Protein AF-A0A853DDS5-F1 (afdb_monomer)

Secondary structure (DSSP, 8-state):
---------------------------PPPP---HHHHHHHHHHHHHHHHHHHHHHHHH-S-HHHHHHHHHHHHHHHHHHHHHHHHHHS-------HHHHHHHH-GGGHHHHHHHHHHHHHHHHHHTTSS---HHHHHHHHHHHHHHHHHHHHHHTPPP--PPPS--------

Foldseek 3Di:
DDDDDDDDDDDDDDDDDDDDDDDDDDDDPDDDPPVLVVLVVLLVVLLVQLVVLLVVLVVDPDLLSSLVSLLSSLLSLLVSLLSNVCSVDPDDDDDDSLVSSCVPDVVCVVVSVVSVVSVVQSVCVVVVNDDGDNVNSVVSSVSSLVSSQVSCVVVVHDDDDPPPPPPPPPPDD

pLDDT: mean 75.67, std 20.29, range [37.69, 97.25]

Solvent-accessible surface area (backbone atoms only — not comparable to full-atom values): 10541 Å² total; per-residue (Å²): 138,89,86,81,87,83,86,84,89,90,88,86,84,90,87,84,90,78,89,83,90,78,90,82,77,84,81,75,76,86,81,72,89,62,66,54,59,60,35,51,54,53,26,51,54,26,43,51,54,14,52,52,27,40,55,48,20,75,69,46,90,45,39,65,57,17,36,52,26,14,52,50,13,37,52,29,31,54,44,20,56,51,43,49,47,49,57,77,38,86,82,74,78,97,62,58,64,56,65,49,44,33,79,74,40,64,87,47,34,65,56,44,53,50,52,53,56,50,50,57,51,51,59,31,31,79,71,70,75,41,88,68,50,62,65,60,22,52,51,45,39,52,52,28,51,55,50,41,47,56,46,30,57,74,69,72,42,80,64,88,67,79,73,73,86,78,77,69,79,81,79,73,135

Nearest PDB structures (foldseek):
  8hcr-assembly1_S  TM=4.058E-01  e=8.150E-01  Mycobacterium tuberculosis variant bovis BCG
  8i7r-assembly1_B4  TM=1.893E-01  e=7.435E+00  Mus musculus
  8iyj-assembly1_B1  TM=1.904E-01  e=7.063E+00  Mus musculus

Radius of gyration: 31.15 Å; Cα contacts (8 Å, |Δi|>4): 133; chains: 1; bounding box: 104×52×50 Å

Organism: NCBI:txid1874116

Mean predicted aligned error: 14.88 Å

InterPro domains:
  IPR040891 SAV_6107-like HEPN [PF18726] (57-151)

Structure (mmCIF, N/CA/C/O backbone):
data_AF-A0A853DDS5-F1
#
_entry.id   AF-A0A853DDS5-F1
#
loop_
_atom_site.group_PDB
_atom_site.id
_atom_site.type_symbol
_atom_site.label_atom_id
_atom_site.label_alt_id
_atom_site.label_comp_id
_atom_site.label_asym_id
_atom_site.label_entity_id
_atom_site.label_seq_id
_atom_site.pdbx_PDB_ins_code
_atom_site.Cartn_x
_atom_site.Cartn_y
_atom_site.Cartn_z
_atom_site.occupancy
_atom_site.B_iso_or_equiv
_atom_site.auth_seq_id
_atom_site.auth_comp_id
_atom_site.auth_asym_id
_atom_site.auth_atom_id
_atom_site.pdbx_PDB_model_num
ATOM 1 N N . MET A 1 1 ? 83.371 -7.809 18.971 1.00 46.94 1 MET A N 1
ATOM 2 C CA . MET A 1 1 ? 83.901 -8.934 18.175 1.00 46.94 1 MET A CA 1
ATOM 3 C C . MET A 1 1 ? 83.525 -8.712 16.716 1.00 46.94 1 MET A C 1
ATOM 5 O O . MET A 1 1 ? 82.334 -8.681 16.439 1.00 46.94 1 MET A O 1
ATOM 9 N N . PRO A 1 2 ? 84.489 -8.482 15.810 1.00 54.56 2 PRO A N 1
ATOM 10 C CA . PRO A 1 2 ? 84.281 -8.562 14.369 1.00 54.56 2 PRO A CA 1
ATOM 11 C C . PRO A 1 2 ? 84.597 -9.983 13.879 1.00 54.56 2 PRO A C 1
ATOM 13 O O . PRO A 1 2 ? 85.528 -10.615 14.374 1.00 54.56 2 PRO A O 1
ATOM 16 N N . SER A 1 3 ? 83.864 -10.489 12.892 1.00 55.66 3 SER A N 1
ATOM 17 C CA . SER A 1 3 ? 84.376 -11.533 11.997 1.00 55.66 3 SER A CA 1
ATOM 18 C C . SER A 1 3 ? 83.711 -11.395 10.640 1.00 55.66 3 SER A C 1
ATOM 20 O O . SER A 1 3 ? 82.521 -11.636 10.456 1.00 55.66 3 SER A O 1
ATOM 22 N N . THR A 1 4 ? 84.532 -10.912 9.722 1.00 50.56 4 THR A N 1
ATOM 23 C CA . THR A 1 4 ? 84.302 -10.791 8.294 1.00 50.56 4 THR A CA 1
ATOM 24 C C . THR A 1 4 ? 84.533 -12.146 7.628 1.00 50.56 4 THR A C 1
ATOM 26 O O . THR A 1 4 ? 85.409 -12.900 8.041 1.00 50.56 4 THR A O 1
ATOM 29 N N . SER A 1 5 ? 83.866 -12.321 6.487 1.00 44.94 5 SER A N 1
ATOM 30 C CA . SER A 1 5 ? 84.381 -13.013 5.301 1.00 44.94 5 SER A CA 1
ATOM 31 C C . SER A 1 5 ? 84.175 -14.527 5.215 1.00 44.94 5 SER A C 1
ATOM 33 O O . SER A 1 5 ? 84.806 -15.302 5.925 1.00 44.94 5 SER A O 1
ATOM 35 N N . THR A 1 6 ? 83.448 -14.962 4.182 1.00 49.41 6 THR A N 1
ATOM 36 C CA . THR A 1 6 ? 84.070 -15.449 2.929 1.00 49.41 6 THR A CA 1
ATOM 37 C C . THR A 1 6 ? 83.038 -16.217 2.098 1.00 49.41 6 THR A C 1
ATOM 39 O O . THR A 1 6 ? 82.489 -17.222 2.538 1.00 49.41 6 THR A O 1
ATOM 42 N N . MET A 1 7 ? 82.790 -15.738 0.878 1.00 44.59 7 MET A N 1
ATOM 43 C CA . MET A 1 7 ? 82.164 -16.501 -0.208 1.00 44.59 7 MET A CA 1
ATOM 44 C C . MET A 1 7 ? 83.228 -17.394 -0.869 1.00 44.59 7 MET A C 1
ATOM 46 O O . MET A 1 7 ? 84.393 -16.992 -0.921 1.00 44.59 7 MET A O 1
ATOM 50 N N . PRO A 1 8 ? 82.836 -18.515 -1.495 1.00 57.03 8 PRO A N 1
ATOM 51 C CA . PRO A 1 8 ? 83.186 -18.616 -2.907 1.00 57.03 8 PRO A CA 1
ATOM 52 C C . PRO A 1 8 ? 82.065 -19.148 -3.811 1.00 57.03 8 PRO A C 1
ATOM 54 O O . PRO A 1 8 ? 81.174 -19.899 -3.429 1.00 57.03 8 PRO A O 1
ATOM 57 N N . ILE A 1 9 ? 82.184 -18.680 -5.046 1.00 45.31 9 ILE A N 1
ATOM 58 C CA . ILE A 1 9 ? 81.477 -18.983 -6.291 1.00 45.31 9 ILE A CA 1
ATOM 59 C C . ILE A 1 9 ? 81.827 -20.405 -6.769 1.00 45.31 9 ILE A C 1
ATOM 61 O O . ILE A 1 9 ? 82.961 -20.814 -6.541 1.00 45.31 9 ILE A O 1
ATOM 65 N N . THR A 1 10 ? 80.922 -21.114 -7.469 1.00 48.22 10 THR A N 1
ATOM 66 C CA . THR A 1 10 ? 81.141 -21.815 -8.773 1.00 48.22 10 THR A CA 1
ATOM 67 C C . THR A 1 10 ? 79.799 -22.388 -9.314 1.00 48.22 10 THR A C 1
ATOM 69 O O . THR A 1 10 ? 79.004 -22.870 -8.506 1.00 48.22 10 THR A O 1
ATOM 72 N N . PRO A 1 11 ? 79.513 -22.313 -10.637 1.00 55.12 11 PRO A N 1
ATOM 73 C CA . PRO A 1 11 ? 78.254 -22.725 -11.282 1.00 55.12 11 PRO A CA 1
ATOM 74 C C . PRO A 1 11 ? 78.333 -24.113 -11.958 1.00 55.12 11 PRO A C 1
ATOM 76 O O . PRO A 1 11 ? 79.431 -24.555 -12.277 1.00 55.12 11 PRO A O 1
ATOM 79 N N . ASP A 1 12 ? 77.189 -24.747 -12.269 1.00 37.69 12 ASP A N 1
ATOM 80 C CA . ASP A 1 12 ? 77.083 -25.704 -13.390 1.00 37.69 12 ASP A CA 1
ATOM 81 C C . ASP A 1 12 ? 75.634 -25.883 -13.914 1.00 37.69 12 ASP A C 1
ATOM 83 O O . ASP A 1 12 ? 74.660 -25.477 -13.281 1.00 37.69 12 ASP A O 1
ATOM 87 N N . ALA A 1 13 ? 75.555 -26.436 -15.122 1.00 44.97 13 ALA A N 1
ATOM 88 C CA . ALA A 1 13 ? 74.686 -26.163 -16.259 1.00 44.97 13 ALA A CA 1
ATOM 89 C C . ALA A 1 13 ? 73.216 -26.669 -16.259 1.00 44.97 13 ALA A C 1
ATOM 91 O O . ALA A 1 13 ? 72.825 -27.555 -15.499 1.00 44.97 13 ALA A O 1
ATOM 92 N N . PRO A 1 14 ? 72.394 -26.148 -17.202 1.00 45.78 14 PRO A N 1
ATOM 93 C CA . PRO A 1 14 ? 71.060 -26.649 -17.531 1.00 45.78 14 PRO A CA 1
ATOM 94 C C . PRO A 1 14 ? 71.125 -27.753 -18.601 1.00 45.78 14 PRO A C 1
ATOM 96 O O . PRO A 1 14 ? 72.014 -27.723 -19.445 1.00 45.78 14 PRO A O 1
ATOM 99 N N . THR A 1 15 ? 70.148 -28.672 -18.626 1.00 38.97 15 THR A N 1
ATOM 100 C CA . THR A 1 15 ? 69.456 -29.188 -19.837 1.00 38.97 15 THR A CA 1
ATOM 101 C C . THR A 1 15 ? 68.530 -30.345 -19.456 1.00 38.97 15 THR A C 1
ATOM 103 O O . THR A 1 15 ? 68.983 -31.451 -19.184 1.00 38.97 15 THR A O 1
ATOM 106 N N . LEU A 1 16 ? 67.218 -30.125 -19.552 1.00 40.28 16 LEU A N 1
ATOM 107 C CA . LEU A 1 16 ? 66.271 -31.184 -19.900 1.00 40.28 16 LEU A CA 1
ATOM 108 C C . LEU A 1 16 ? 65.306 -30.636 -20.951 1.00 40.28 16 LEU A C 1
ATOM 110 O O . LEU A 1 16 ? 64.345 -29.931 -20.653 1.00 40.28 16 LEU A O 1
ATOM 114 N N . SER A 1 17 ? 65.593 -30.973 -22.205 1.00 39.84 17 SER A N 1
ATOM 115 C CA . SER A 1 17 ? 64.638 -30.905 -23.304 1.00 39.84 17 SER A CA 1
ATOM 116 C C . SER A 1 17 ? 63.542 -31.950 -23.107 1.00 39.84 17 SER A C 1
ATOM 118 O O . SER A 1 17 ? 63.846 -33.134 -22.962 1.00 39.84 17 SER A O 1
ATOM 120 N N . ARG A 1 18 ? 62.271 -31.556 -23.250 1.00 38.72 18 ARG A N 1
ATOM 121 C CA . ARG A 1 18 ? 61.279 -32.423 -23.905 1.00 38.72 18 ARG A CA 1
ATOM 122 C C . ARG A 1 18 ? 60.173 -31.608 -24.597 1.00 38.72 18 ARG A C 1
ATOM 124 O O . ARG A 1 18 ? 59.588 -30.738 -23.954 1.00 38.72 18 ARG A O 1
ATOM 131 N N . PRO A 1 19 ? 59.877 -31.874 -25.883 1.00 47.50 19 PRO A N 1
ATOM 132 C CA . PRO A 1 19 ? 58.868 -31.158 -26.658 1.00 47.50 19 PRO A CA 1
ATOM 133 C C . PRO A 1 19 ? 57.488 -31.849 -26.620 1.00 47.50 19 PRO A C 1
ATOM 135 O O . PRO A 1 19 ? 57.324 -32.906 -26.015 1.00 47.50 19 PRO A O 1
ATOM 138 N N . ALA A 1 20 ? 56.551 -31.246 -27.368 1.00 39.94 20 ALA A N 1
ATOM 139 C CA . ALA A 1 20 ? 55.214 -31.702 -27.780 1.00 39.94 20 ALA A CA 1
ATOM 140 C C . ALA A 1 20 ? 54.020 -31.195 -26.945 1.00 39.94 20 ALA A C 1
ATOM 142 O O . ALA A 1 20 ? 53.412 -31.906 -26.147 1.00 39.94 20 ALA A O 1
ATOM 143 N N . ARG A 1 21 ? 53.612 -29.952 -27.233 1.00 38.09 21 ARG A N 1
ATOM 144 C CA . ARG A 1 21 ? 52.256 -29.454 -26.971 1.00 38.09 21 ARG A CA 1
ATOM 145 C C . ARG A 1 21 ? 51.325 -30.013 -28.056 1.00 38.09 21 ARG A C 1
ATOM 147 O O . ARG A 1 21 ? 51.331 -29.516 -29.176 1.00 38.09 21 ARG A O 1
ATOM 154 N N . SER A 1 22 ? 50.547 -31.042 -27.723 1.00 44.34 22 SER A N 1
ATOM 155 C CA . SER A 1 22 ? 49.354 -31.416 -28.497 1.00 44.34 22 SER A CA 1
ATOM 156 C C . SER A 1 22 ? 48.163 -30.518 -28.117 1.00 44.34 22 SER A C 1
ATOM 158 O O . SER A 1 22 ? 48.093 -30.068 -26.970 1.00 44.34 22 SER A O 1
ATOM 160 N N . PRO A 1 23 ? 47.244 -30.226 -29.056 1.00 51.47 23 PRO A N 1
ATOM 161 C CA . PRO A 1 23 ? 46.159 -29.267 -28.872 1.00 51.47 23 PRO A CA 1
ATOM 162 C C . PRO A 1 23 ? 44.900 -29.926 -28.288 1.00 51.47 23 PRO A C 1
ATOM 164 O O . PRO A 1 23 ? 44.469 -30.980 -28.746 1.00 51.47 23 PRO A O 1
ATOM 167 N N . ALA A 1 24 ? 44.266 -29.270 -27.318 1.00 47.84 24 ALA A N 1
ATOM 168 C CA . ALA A 1 24 ? 42.912 -29.577 -26.855 1.00 47.84 24 ALA A CA 1
ATOM 169 C C . ALA A 1 24 ? 42.291 -28.318 -26.220 1.00 47.84 24 ALA A C 1
ATOM 171 O O . ALA A 1 24 ? 43.028 -27.434 -25.782 1.00 47.84 24 ALA A O 1
ATOM 172 N N . PRO A 1 25 ? 40.967 -28.270 -26.040 1.00 44.38 25 PRO A N 1
ATOM 173 C CA . PRO A 1 25 ? 39.919 -28.357 -27.050 1.00 44.38 25 PRO A CA 1
ATOM 174 C C . PRO A 1 25 ? 39.154 -27.020 -27.151 1.00 44.38 25 PRO A C 1
ATOM 176 O O . PRO A 1 25 ? 39.311 -26.125 -26.326 1.00 44.38 25 PRO A O 1
ATOM 179 N N . ARG A 1 26 ? 38.326 -26.888 -28.195 1.00 47.66 26 ARG A N 1
ATOM 180 C CA . ARG A 1 26 ? 37.461 -25.728 -28.476 1.00 47.66 26 ARG A CA 1
ATOM 181 C C . ARG A 1 26 ? 36.781 -25.202 -27.209 1.00 47.66 26 ARG A C 1
ATOM 183 O O . ARG A 1 26 ? 36.008 -25.925 -26.584 1.00 47.66 26 ARG A O 1
ATOM 190 N N . SER A 1 27 ? 37.014 -23.928 -26.901 1.00 48.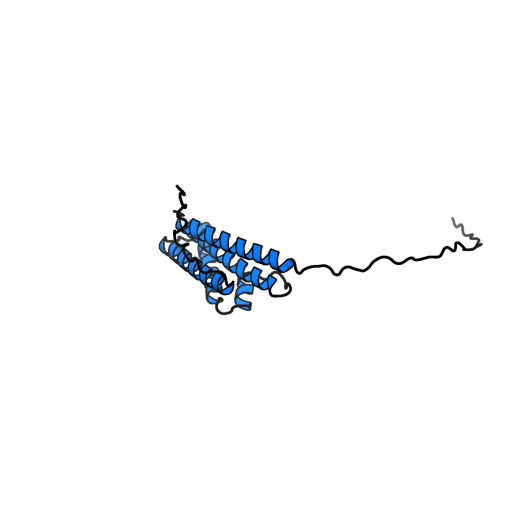03 27 SER A N 1
ATOM 191 C CA . SER A 1 27 ? 36.193 -23.162 -25.968 1.00 48.03 27 SER A CA 1
ATOM 192 C C . SER A 1 27 ? 34.755 -23.160 -26.477 1.00 48.03 27 SER A C 1
ATOM 194 O O . SER A 1 27 ? 34.435 -22.506 -27.469 1.00 48.03 27 SER A O 1
ATOM 196 N N . VAL A 1 28 ? 33.897 -23.934 -25.822 1.00 60.22 28 VAL A N 1
ATOM 197 C CA . VAL A 1 28 ? 32.447 -23.818 -25.967 1.00 60.22 28 VAL A CA 1
ATOM 198 C C . VAL A 1 28 ? 32.071 -22.425 -25.441 1.00 60.22 28 VAL A C 1
ATOM 200 O O . VAL A 1 28 ? 32.474 -22.095 -24.322 1.00 60.22 28 VAL A O 1
ATOM 203 N N . PRO A 1 29 ? 31.367 -21.569 -26.203 1.00 56.88 29 PRO A N 1
ATOM 204 C CA . PRO A 1 29 ? 30.864 -20.319 -25.647 1.00 56.88 29 PRO A CA 1
ATOM 205 C C . PRO A 1 29 ? 29.882 -20.645 -24.508 1.00 56.88 29 PRO A C 1
ATOM 207 O O . PRO A 1 29 ? 29.086 -21.576 -24.658 1.00 56.88 29 PRO A O 1
ATOM 210 N N . PRO A 1 30 ? 29.909 -19.927 -23.369 1.00 52.28 30 PRO A N 1
ATOM 211 C CA . PRO A 1 30 ? 28.920 -20.142 -22.325 1.00 52.28 30 PRO A CA 1
ATOM 212 C C . PRO A 1 30 ? 27.528 -19.827 -22.878 1.00 52.28 30 PRO A C 1
ATOM 214 O O . PRO A 1 30 ? 27.241 -18.717 -23.325 1.00 52.28 30 PRO A O 1
ATOM 217 N N . VAL A 1 31 ? 26.682 -20.851 -22.860 1.00 51.56 31 VAL A N 1
ATOM 218 C CA . VAL A 1 31 ? 25.251 -20.768 -23.121 1.00 51.56 31 VAL A CA 1
ATOM 219 C C . VAL A 1 31 ? 24.581 -19.926 -22.029 1.00 51.56 31 VAL A C 1
ATOM 221 O O . VAL A 1 31 ? 24.789 -20.153 -20.840 1.00 51.56 31 VAL A O 1
ATOM 224 N N . ALA A 1 32 ? 23.718 -19.025 -22.497 1.00 47.31 32 ALA A N 1
ATOM 225 C CA . ALA A 1 32 ? 22.548 -18.445 -21.842 1.00 47.31 32 ALA A CA 1
ATOM 226 C C . ALA A 1 32 ? 22.721 -17.341 -20.783 1.00 47.31 32 ALA A C 1
ATOM 228 O O . ALA A 1 32 ? 23.101 -17.553 -19.628 1.00 47.31 32 ALA A O 1
ATOM 229 N N . ASP A 1 33 ? 22.186 -16.182 -21.178 1.00 49.62 33 ASP A N 1
ATOM 230 C CA . ASP A 1 33 ? 21.411 -15.237 -20.373 1.00 49.62 33 ASP A CA 1
ATOM 231 C C . ASP A 1 33 ? 20.425 -15.942 -19.416 1.00 49.62 33 ASP A C 1
ATOM 233 O O . ASP A 1 33 ? 19.223 -16.010 -19.644 1.00 49.62 33 ASP A O 1
ATOM 237 N N . SER A 1 34 ? 20.927 -16.458 -18.295 1.00 48.59 34 SER A N 1
ATOM 238 C CA . SER A 1 34 ? 20.101 -17.061 -17.232 1.00 48.59 34 SER A CA 1
ATOM 239 C C . SER A 1 34 ? 19.700 -16.043 -16.155 1.00 48.59 34 SER A C 1
ATOM 241 O O . SER A 1 34 ? 18.933 -16.342 -15.243 1.00 48.59 34 SER A O 1
ATOM 243 N N . THR A 1 35 ? 20.205 -14.808 -16.249 1.00 52.53 35 THR A N 1
ATOM 244 C CA . THR A 1 35 ? 19.970 -13.768 -15.232 1.00 52.53 35 THR A CA 1
ATOM 245 C C . THR A 1 35 ? 18.561 -13.166 -15.333 1.00 52.53 35 THR A C 1
ATOM 247 O O . THR A 1 35 ? 18.012 -12.743 -14.317 1.00 52.53 35 THR A O 1
ATOM 250 N N . GLY A 1 36 ? 17.944 -13.174 -16.524 1.00 55.66 36 GLY A N 1
ATOM 251 C CA . GLY A 1 36 ? 16.589 -12.642 -16.725 1.00 55.66 36 GLY A CA 1
ATOM 252 C C . GLY A 1 36 ? 15.499 -13.473 -16.036 1.00 55.66 36 GLY A C 1
ATOM 253 O O . GLY A 1 36 ? 14.605 -12.915 -15.403 1.00 55.66 36 GLY A O 1
ATOM 254 N N . GLY A 1 37 ? 15.610 -14.806 -16.078 1.00 59.25 37 GLY A N 1
ATOM 255 C CA . GLY A 1 37 ? 14.626 -15.714 -15.471 1.00 59.25 37 GLY A CA 1
ATOM 256 C C . GLY A 1 37 ? 14.573 -15.614 -13.945 1.00 59.25 37 GLY A C 1
ATOM 257 O O . GLY A 1 37 ? 13.494 -15.503 -13.370 1.00 59.25 37 GLY A O 1
ATOM 258 N N . ALA A 1 38 ? 15.733 -15.552 -13.285 1.00 62.31 38 ALA A N 1
ATOM 259 C CA . ALA A 1 38 ? 15.804 -15.394 -11.831 1.00 62.31 38 ALA A CA 1
ATOM 260 C C . ALA A 1 38 ? 15.191 -14.065 -11.353 1.00 62.31 38 ALA A C 1
ATOM 262 O O . ALA A 1 38 ? 14.558 -14.016 -10.299 1.00 62.31 38 ALA A O 1
ATOM 263 N N . SER A 1 39 ? 15.337 -12.990 -12.137 1.00 78.56 39 SER A N 1
ATOM 264 C CA . SER A 1 39 ? 14.718 -11.708 -11.800 1.00 78.56 39 SER A CA 1
ATOM 265 C C . SER A 1 39 ? 13.206 -11.713 -12.021 1.00 78.56 39 SER A C 1
ATOM 267 O O . SER A 1 39 ? 12.494 -11.086 -11.246 1.00 78.56 39 SER A O 1
ATOM 269 N N . SER A 1 40 ? 12.707 -12.422 -13.038 1.00 83.81 40 SER A N 1
ATOM 270 C CA . SER A 1 40 ? 11.265 -12.563 -13.276 1.00 83.81 40 SER A CA 1
ATOM 271 C C . SER A 1 40 ? 10.575 -13.335 -12.146 1.00 83.81 40 SER A C 1
ATOM 273 O O . SER A 1 40 ? 9.560 -12.870 -11.634 1.00 83.81 40 SER A O 1
ATOM 275 N N . VAL A 1 41 ? 11.175 -14.435 -11.671 1.00 86.19 41 VAL A N 1
ATOM 276 C CA . VAL A 1 41 ? 10.671 -15.184 -10.503 1.00 86.19 41 VAL A CA 1
ATOM 277 C C . VAL A 1 41 ? 10.618 -14.292 -9.260 1.00 86.19 41 VAL A C 1
ATOM 279 O O . VAL A 1 41 ? 9.603 -14.254 -8.574 1.00 86.19 41 VAL A O 1
ATOM 282 N N . ALA A 1 42 ? 11.668 -13.505 -9.003 1.00 88.94 42 ALA A N 1
ATOM 283 C CA . ALA A 1 42 ? 11.691 -12.585 -7.866 1.00 88.94 42 ALA A CA 1
ATOM 284 C C . ALA A 1 42 ? 10.611 -11.486 -7.949 1.00 88.94 42 ALA A C 1
ATOM 286 O O . ALA A 1 42 ? 10.068 -11.083 -6.923 1.00 88.94 42 ALA A O 1
ATOM 287 N N . VAL A 1 43 ? 10.297 -10.998 -9.155 1.00 91.50 43 VAL A N 1
ATOM 288 C CA . VAL A 1 43 ? 9.221 -10.017 -9.379 1.00 91.50 43 VAL A CA 1
ATOM 289 C C . VAL A 1 43 ? 7.855 -10.628 -9.068 1.00 91.50 43 VAL A C 1
ATOM 291 O O . VAL A 1 43 ? 7.074 -9.999 -8.357 1.00 91.50 43 VAL A O 1
ATOM 294 N N . LEU A 1 44 ? 7.580 -11.842 -9.557 1.00 92.62 44 LEU A N 1
ATOM 295 C CA . LEU A 1 44 ? 6.312 -12.540 -9.312 1.00 92.62 44 LEU A CA 1
ATOM 296 C C . LEU A 1 44 ? 6.114 -12.845 -7.821 1.00 92.62 44 LEU A C 1
ATOM 298 O O . LEU A 1 44 ? 5.085 -12.490 -7.261 1.00 92.62 44 LEU A O 1
ATOM 302 N N . GLU A 1 45 ? 7.146 -13.357 -7.152 1.00 93.50 45 GLU A N 1
ATOM 303 C CA . GLU A 1 45 ? 7.151 -13.592 -5.700 1.00 93.50 45 GLU A CA 1
ATOM 304 C C . GLU A 1 45 ? 6.825 -12.331 -4.886 1.00 93.50 45 GLU A C 1
ATOM 306 O O . GLU A 1 45 ? 6.087 -12.372 -3.901 1.00 93.50 45 GLU A O 1
ATOM 311 N N . LEU A 1 46 ? 7.383 -11.181 -5.276 1.00 94.06 46 LEU A N 1
ATOM 312 C CA . LEU A 1 46 ? 7.103 -9.912 -4.603 1.00 94.06 46 LEU A CA 1
ATOM 313 C C . LEU A 1 46 ? 5.665 -9.440 -4.838 1.00 94.06 46 LEU A C 1
ATOM 315 O O . LEU A 1 46 ? 5.067 -8.872 -3.925 1.00 94.06 46 LEU A O 1
ATOM 319 N N . VAL A 1 47 ? 5.118 -9.673 -6.032 1.00 95.44 47 VAL A N 1
ATOM 320 C CA . VAL A 1 47 ? 3.718 -9.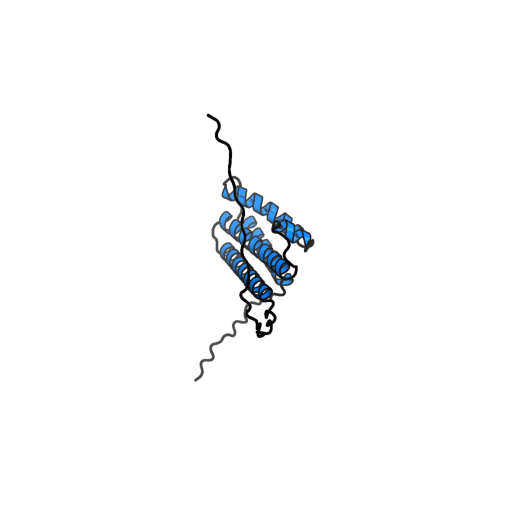377 -6.358 1.00 95.44 47 VAL A CA 1
ATOM 321 C C . VAL A 1 47 ? 2.772 -10.267 -5.552 1.00 95.44 47 VAL A C 1
ATOM 323 O O . VAL A 1 47 ? 1.827 -9.747 -4.961 1.00 95.44 47 VAL A O 1
ATOM 326 N N . ASP A 1 48 ? 3.037 -11.569 -5.467 1.00 95.56 48 ASP A N 1
ATOM 327 C CA . ASP A 1 48 ? 2.202 -12.500 -4.703 1.00 95.56 48 ASP A CA 1
ATOM 328 C C . ASP A 1 48 ? 2.197 -12.134 -3.218 1.00 95.56 48 ASP A C 1
ATOM 330 O O . ASP A 1 48 ? 1.135 -11.934 -2.630 1.00 95.56 48 ASP A O 1
ATOM 334 N N . ARG A 1 49 ? 3.367 -11.857 -2.633 1.00 96.31 49 ARG A N 1
ATOM 335 C CA . ARG A 1 49 ? 3.442 -11.388 -1.239 1.00 96.31 49 ARG A CA 1
ATOM 336 C C . ARG A 1 49 ? 2.841 -10.004 -1.014 1.00 96.31 49 ARG A C 1
ATOM 338 O O . ARG A 1 49 ? 2.518 -9.666 0.128 1.00 96.31 49 ARG A O 1
ATOM 345 N N . ALA A 1 50 ? 2.760 -9.160 -2.042 1.00 96.81 50 ALA A N 1
ATOM 346 C CA . ALA A 1 50 ? 2.036 -7.897 -1.947 1.00 96.81 50 ALA A CA 1
ATOM 347 C C . ALA A 1 50 ? 0.527 -8.159 -1.864 1.00 96.81 50 ALA A C 1
ATOM 349 O O . ALA A 1 50 ? -0.129 -7.619 -0.978 1.00 96.81 50 ALA A O 1
ATOM 350 N N . ARG A 1 51 ? -0.001 -9.044 -2.721 1.00 96.44 51 ARG A N 1
ATOM 351 C CA . ARG A 1 51 ? -1.411 -9.464 -2.701 1.00 96.44 51 ARG A CA 1
ATOM 352 C C . ARG A 1 51 ? -1.791 -10.121 -1.381 1.00 96.44 51 ARG A C 1
ATOM 354 O O . ARG A 1 51 ? -2.797 -9.741 -0.798 1.00 96.44 51 ARG A O 1
ATOM 361 N N . GLU A 1 52 ? -0.977 -11.051 -0.889 1.00 97.19 52 GLU A N 1
ATOM 362 C CA . GLU A 1 52 ? -1.194 -11.707 0.405 1.00 97.19 52 GLU A CA 1
ATOM 363 C C . GLU A 1 52 ? -1.266 -10.694 1.550 1.00 97.19 52 GLU A C 1
ATOM 365 O O . GLU A 1 52 ? -2.167 -10.772 2.376 1.00 97.19 52 GLU A O 1
ATOM 370 N N . ALA A 1 53 ? -0.369 -9.700 1.578 1.00 96.50 53 ALA A N 1
ATOM 371 C CA . ALA A 1 53 ? -0.398 -8.664 2.610 1.00 96.50 53 ALA A CA 1
ATOM 372 C C . ALA A 1 53 ? -1.671 -7.806 2.553 1.00 96.50 53 ALA A C 1
ATOM 374 O O . ALA A 1 53 ? -2.217 -7.469 3.599 1.00 96.50 53 ALA A O 1
ATOM 375 N N . LEU A 1 54 ? -2.154 -7.462 1.354 1.00 97.12 54 LEU A N 1
ATOM 376 C CA . LEU A 1 54 ? -3.397 -6.698 1.197 1.00 97.12 54 LEU A CA 1
ATOM 377 C C . LEU A 1 54 ? -4.627 -7.526 1.570 1.00 97.12 54 LEU A C 1
ATOM 379 O O . LEU A 1 54 ? -5.513 -7.023 2.255 1.00 97.12 54 LEU A O 1
ATOM 383 N N . LEU A 1 55 ? -4.653 -8.809 1.200 1.00 97.25 55 LEU A N 1
ATOM 384 C CA . LEU A 1 55 ? -5.700 -9.728 1.638 1.00 97.25 55 LEU A CA 1
ATOM 385 C C . LEU A 1 55 ? -5.711 -9.850 3.162 1.00 97.25 55 LEU A C 1
ATOM 387 O O . LEU A 1 55 ? -6.771 -9.731 3.765 1.00 97.25 55 LEU A O 1
ATOM 391 N N . GLU A 1 56 ? -4.557 -10.029 3.798 1.00 97.25 56 GLU A N 1
ATOM 392 C CA . GLU A 1 56 ? -4.467 -10.083 5.260 1.00 97.25 56 GLU A CA 1
ATOM 393 C C . GLU A 1 56 ? -4.931 -8.763 5.899 1.00 97.25 56 GLU A C 1
ATOM 395 O O . GLU A 1 56 ? -5.682 -8.775 6.873 1.00 97.25 56 GLU A O 1
ATOM 400 N N . ALA A 1 57 ? -4.573 -7.613 5.314 1.00 96.75 57 ALA A N 1
ATOM 401 C CA . ALA A 1 57 ? -5.035 -6.308 5.785 1.00 96.75 57 ALA A CA 1
ATOM 402 C C . ALA A 1 57 ? -6.571 -6.220 5.793 1.00 96.75 57 ALA A C 1
ATOM 404 O O . ALA A 1 57 ? -7.159 -5.793 6.789 1.00 96.75 57 ALA A O 1
ATOM 405 N N . CYS A 1 58 ? -7.226 -6.681 4.722 1.00 95.19 58 CYS A N 1
ATOM 406 C CA . CYS A 1 58 ? -8.687 -6.713 4.615 1.00 95.19 58 CYS A CA 1
ATOM 407 C C . CYS A 1 58 ? -9.358 -7.578 5.695 1.00 95.19 58 CYS A C 1
ATOM 409 O O . CYS A 1 58 ? -10.478 -7.271 6.103 1.00 95.19 58 CYS A O 1
ATOM 411 N N . HIS A 1 59 ? -8.687 -8.629 6.174 1.00 95.25 59 HIS A N 1
ATOM 412 C CA . HIS A 1 59 ? -9.214 -9.530 7.206 1.00 95.25 59 HIS A CA 1
ATOM 413 C C . HIS A 1 59 ? -8.785 -9.154 8.634 1.00 95.25 59 HIS A C 1
ATOM 415 O O . HIS A 1 59 ? -9.358 -9.669 9.596 1.00 95.25 59 HIS A O 1
ATOM 421 N N . SER A 1 60 ? -7.812 -8.253 8.802 1.00 95.88 60 SER A N 1
ATOM 422 C CA . SER A 1 60 ? -7.367 -7.818 10.128 1.00 95.88 60 SER A CA 1
ATOM 423 C C . SER A 1 60 ? -8.457 -7.022 10.852 1.00 95.88 60 SER A C 1
ATOM 425 O O . SER A 1 60 ? -9.084 -6.111 10.302 1.00 95.88 60 SER A O 1
ATOM 427 N N . ASN A 1 61 ? -8.643 -7.334 12.136 1.00 91.81 61 ASN A N 1
ATOM 428 C CA . ASN A 1 61 ? -9.592 -6.656 13.022 1.00 91.81 61 ASN A CA 1
ATOM 429 C C . ASN A 1 61 ? -9.015 -5.374 13.655 1.00 91.81 61 ASN A C 1
ATOM 431 O O . ASN A 1 61 ? -9.772 -4.553 14.172 1.00 91.81 61 ASN A O 1
ATOM 435 N N . GLY A 1 62 ? -7.689 -5.195 13.639 1.00 94.44 62 GLY A N 1
ATOM 436 C CA . GLY A 1 62 ? -7.001 -4.066 14.267 1.00 94.44 62 GLY A CA 1
ATOM 437 C C . GLY A 1 62 ? -6.652 -2.968 13.263 1.00 94.44 62 GLY A C 1
ATOM 438 O O . GLY A 1 62 ? -6.052 -3.243 12.230 1.00 94.44 62 GLY A O 1
ATOM 439 N N . THR A 1 63 ? -6.950 -1.701 13.577 1.00 96.56 63 THR A N 1
ATOM 440 C CA . THR A 1 63 ? -6.671 -0.578 12.656 1.00 96.56 63 THR A CA 1
ATOM 441 C C . THR A 1 63 ? -5.177 -0.399 12.387 1.00 96.56 63 THR A C 1
ATOM 443 O O . THR A 1 63 ? -4.781 -0.223 11.238 1.00 96.56 63 THR A O 1
ATOM 446 N N . THR A 1 64 ? -4.336 -0.498 13.419 1.00 94.56 64 THR A N 1
ATOM 447 C CA . THR A 1 64 ? -2.874 -0.391 13.284 1.00 94.56 64 THR A CA 1
ATOM 448 C C . THR A 1 64 ? -2.280 -1.544 12.475 1.00 94.56 64 THR A C 1
ATOM 450 O O . THR A 1 64 ? -1.422 -1.316 11.629 1.00 94.56 64 THR A O 1
ATOM 453 N N . GLU A 1 65 ? -2.749 -2.771 12.700 1.00 95.38 65 GLU A N 1
ATOM 454 C CA . GLU A 1 65 ? -2.278 -3.956 11.976 1.00 95.38 65 GLU A CA 1
ATOM 455 C C . GLU A 1 65 ? -2.694 -3.909 10.501 1.00 95.38 65 GLU A C 1
ATOM 457 O O . GLU A 1 65 ? -1.840 -4.034 9.624 1.00 95.38 65 GLU A O 1
ATOM 462 N N . ARG A 1 66 ? -3.972 -3.615 10.221 1.00 97.06 66 ARG A N 1
ATOM 463 C CA . ARG A 1 66 ? -4.483 -3.367 8.864 1.00 97.06 66 ARG A CA 1
ATOM 464 C C . ARG A 1 66 ? -3.645 -2.318 8.130 1.00 97.06 66 ARG A C 1
ATOM 466 O O . ARG A 1 66 ? -3.249 -2.532 6.987 1.00 97.06 66 ARG A O 1
ATOM 473 N N . TYR A 1 67 ? -3.329 -1.208 8.798 1.00 95.44 67 TYR A N 1
ATOM 474 C CA . TYR A 1 67 ? -2.507 -0.133 8.238 1.00 95.44 67 TYR A CA 1
ATOM 475 C C . TYR A 1 67 ? -1.076 -0.592 7.918 1.00 95.44 67 TYR A C 1
ATOM 477 O O . TYR A 1 67 ? -0.558 -0.315 6.835 1.00 95.44 67 TYR A O 1
ATOM 485 N N . ALA A 1 68 ? -0.435 -1.318 8.838 1.00 95.06 68 ALA A N 1
ATOM 486 C CA . ALA A 1 68 ? 0.920 -1.831 8.651 1.00 95.06 68 ALA A CA 1
ATOM 487 C C . ALA A 1 68 ? 0.997 -2.855 7.504 1.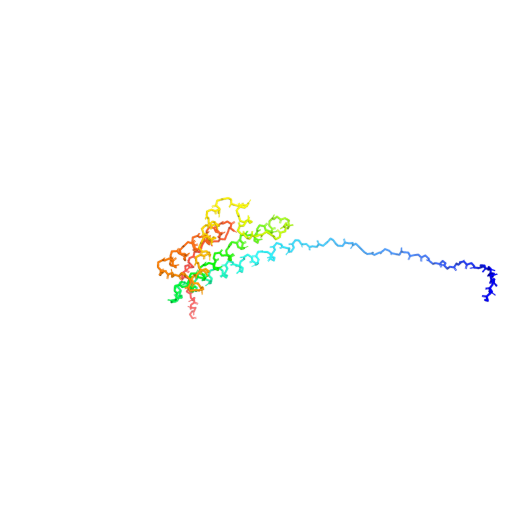00 95.06 68 ALA A C 1
ATOM 489 O O . ALA A 1 68 ? 1.915 -2.800 6.681 1.00 95.06 68 ALA A O 1
ATOM 490 N N . LEU A 1 69 ? 0.010 -3.750 7.402 1.00 96.81 69 LEU A N 1
ATOM 491 C CA . LEU A 1 69 ? -0.091 -4.732 6.321 1.00 96.81 69 LEU A CA 1
ATOM 492 C C . LEU A 1 69 ? -0.316 -4.067 4.956 1.00 96.81 69 LEU A C 1
ATOM 494 O O . LEU A 1 69 ? 0.348 -4.438 3.984 1.00 96.81 69 LEU A O 1
ATOM 498 N N . ALA A 1 70 ? -1.158 -3.031 4.887 1.00 97.06 70 ALA A N 1
ATOM 499 C CA . ALA A 1 70 ? -1.339 -2.239 3.670 1.00 97.06 70 ALA A CA 1
ATOM 500 C C . ALA A 1 70 ? -0.023 -1.582 3.213 1.00 97.06 70 ALA A C 1
ATOM 502 O O . ALA A 1 70 ? 0.359 -1.678 2.042 1.00 97.06 70 ALA A O 1
ATOM 503 N N . GLN A 1 71 ? 0.726 -0.991 4.151 1.00 94.44 71 GLN A N 1
ATOM 504 C CA . GLN A 1 71 ? 2.027 -0.382 3.870 1.00 94.44 71 GLN A CA 1
ATOM 505 C C . GLN A 1 71 ? 3.059 -1.415 3.385 1.00 94.44 71 GLN A C 1
ATOM 507 O O . GLN A 1 71 ? 3.831 -1.153 2.458 1.00 94.44 71 GLN A O 1
ATOM 512 N N . LEU A 1 72 ? 3.061 -2.610 3.981 1.00 95.38 72 LEU A N 1
ATOM 513 C CA . LEU A 1 72 ? 3.923 -3.719 3.575 1.00 95.38 72 LEU A CA 1
ATOM 514 C C . LEU A 1 72 ? 3.596 -4.207 2.156 1.00 95.38 72 LEU A C 1
ATOM 516 O O . LEU A 1 72 ? 4.517 -4.462 1.374 1.00 95.38 72 LEU A O 1
ATOM 520 N N . GLY A 1 73 ? 2.308 -4.299 1.812 1.00 95.94 73 GLY A N 1
ATOM 521 C CA . GLY A 1 73 ? 1.843 -4.623 0.464 1.00 95.94 73 GLY A CA 1
ATOM 522 C C . GLY A 1 73 ? 2.359 -3.626 -0.575 1.00 95.94 73 GLY A C 1
ATOM 523 O O . GLY A 1 73 ? 2.996 -4.023 -1.556 1.00 95.94 73 GLY A O 1
ATOM 524 N N . ALA A 1 74 ? 2.198 -2.326 -0.311 1.00 94.81 74 ALA A N 1
ATOM 525 C CA . ALA A 1 74 ? 2.696 -1.264 -1.185 1.00 94.81 74 ALA A CA 1
ATOM 526 C C . ALA A 1 74 ? 4.228 -1.308 -1.361 1.00 94.81 74 ALA A C 1
ATOM 528 O O . ALA A 1 74 ? 4.734 -1.212 -2.482 1.00 94.81 74 ALA A O 1
ATOM 529 N N . LEU A 1 75 ? 4.990 -1.525 -0.281 1.00 93.56 75 LEU A N 1
ATOM 530 C CA . LEU A 1 75 ? 6.455 -1.618 -0.347 1.00 93.56 75 LEU A CA 1
ATOM 531 C C . LEU A 1 75 ? 6.927 -2.805 -1.203 1.00 93.56 75 LEU A C 1
ATOM 533 O O . LEU A 1 75 ? 7.882 -2.683 -1.980 1.00 93.56 75 LEU A O 1
ATOM 537 N N . ARG A 1 76 ? 6.265 -3.959 -1.081 1.00 95.00 76 ARG A N 1
ATOM 538 C CA . ARG A 1 76 ? 6.569 -5.150 -1.889 1.00 95.00 76 ARG A CA 1
ATOM 539 C C . ARG A 1 76 ? 6.277 -4.906 -3.369 1.00 95.00 76 ARG A C 1
ATOM 541 O O . ARG A 1 76 ? 7.129 -5.218 -4.200 1.00 95.00 76 ARG A O 1
ATOM 548 N N . ALA A 1 77 ? 5.158 -4.253 -3.687 1.00 94.00 77 ALA A N 1
ATOM 549 C CA . ALA A 1 77 ? 4.820 -3.852 -5.052 1.00 94.00 77 ALA A CA 1
ATOM 550 C C . ALA A 1 77 ? 5.869 -2.891 -5.651 1.00 94.00 77 ALA A C 1
ATOM 552 O O . ALA A 1 77 ? 6.381 -3.122 -6.749 1.00 94.00 77 ALA A O 1
ATOM 553 N N . ALA A 1 78 ? 6.277 -1.858 -4.906 1.00 91.38 78 ALA A N 1
ATOM 554 C CA . ALA A 1 78 ? 7.326 -0.933 -5.340 1.00 91.38 78 ALA A CA 1
ATOM 555 C C . ALA A 1 78 ? 8.664 -1.657 -5.581 1.00 91.38 78 ALA A C 1
ATOM 557 O O . ALA A 1 78 ? 9.349 -1.414 -6.579 1.00 91.38 78 ALA A O 1
ATOM 558 N N . THR A 1 79 ? 9.011 -2.602 -4.703 1.00 90.69 79 THR A N 1
ATOM 559 C CA . THR A 1 79 ? 10.224 -3.421 -4.838 1.00 90.69 79 THR A CA 1
ATOM 560 C C . THR A 1 79 ? 10.168 -4.309 -6.083 1.00 90.69 79 THR A C 1
ATOM 562 O O . THR A 1 79 ? 11.174 -4.417 -6.785 1.00 90.69 79 THR A O 1
ATOM 565 N N . ALA A 1 80 ? 9.008 -4.890 -6.413 1.00 91.44 80 ALA A N 1
ATOM 566 C CA . ALA A 1 80 ? 8.817 -5.677 -7.634 1.00 91.44 80 ALA A CA 1
ATOM 567 C C . ALA A 1 80 ? 9.091 -4.835 -8.890 1.00 91.44 80 ALA A C 1
ATOM 569 O O . ALA A 1 80 ? 9.825 -5.254 -9.788 1.00 91.44 80 ALA A O 1
ATOM 570 N N . LEU A 1 81 ? 8.582 -3.600 -8.923 1.00 88.38 81 LEU A N 1
ATOM 571 C CA . LEU A 1 81 ? 8.823 -2.677 -10.031 1.00 88.38 81 LEU A CA 1
ATOM 572 C C . LEU A 1 81 ? 10.313 -2.332 -10.183 1.00 88.38 81 LEU A C 1
ATOM 574 O O . LEU A 1 81 ? 10.834 -2.298 -11.300 1.00 88.38 81 LEU A O 1
ATOM 578 N N . VAL A 1 82 ? 11.018 -2.103 -9.071 1.00 85.69 82 VAL A N 1
ATOM 579 C CA . VAL A 1 82 ? 12.468 -1.848 -9.076 1.00 85.69 82 VAL A CA 1
ATOM 580 C C . VAL A 1 82 ? 13.251 -3.087 -9.527 1.00 85.69 82 VAL A C 1
ATOM 582 O O . VAL A 1 82 ? 14.154 -2.962 -10.355 1.00 85.69 82 VAL A O 1
ATOM 585 N N . ALA A 1 83 ? 12.891 -4.279 -9.048 1.00 85.88 83 ALA A N 1
ATOM 586 C CA . ALA A 1 83 ? 13.527 -5.538 -9.435 1.00 85.88 83 ALA A CA 1
ATOM 587 C C . ALA A 1 83 ? 13.398 -5.803 -10.944 1.00 85.88 83 ALA A C 1
ATOM 589 O O . ALA A 1 83 ? 14.392 -6.127 -11.595 1.00 85.88 83 ALA A O 1
ATOM 590 N N . ASN A 1 84 ? 12.220 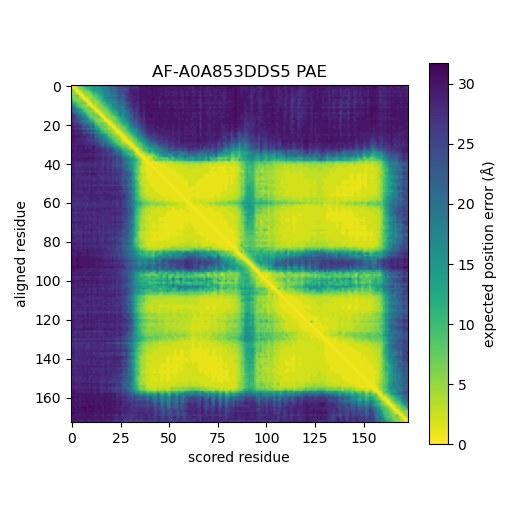-5.554 -11.527 1.00 84.12 84 ASN A N 1
ATOM 591 C CA . ASN A 1 84 ? 12.011 -5.642 -12.973 1.00 84.12 84 ASN A CA 1
ATOM 592 C C . ASN A 1 84 ? 12.969 -4.718 -13.748 1.00 84.12 84 ASN A C 1
ATOM 594 O O . ASN A 1 84 ? 13.575 -5.125 -14.737 1.00 84.12 84 ASN A O 1
ATOM 598 N N . ARG A 1 85 ? 13.196 -3.490 -13.261 1.00 74.12 85 ARG A N 1
ATOM 599 C CA . ARG A 1 85 ? 14.128 -2.540 -13.900 1.00 74.12 85 ARG A CA 1
ATOM 600 C C . ARG A 1 85 ? 15.592 -2.960 -13.798 1.00 74.12 85 ARG A C 1
ATOM 602 O O . ARG A 1 85 ? 16.362 -2.719 -14.721 1.00 74.12 85 ARG A O 1
ATOM 609 N N . ILE A 1 86 ? 15.997 -3.573 -12.687 1.00 68.56 86 ILE A N 1
ATOM 610 C CA . ILE A 1 86 ? 17.362 -4.103 -12.531 1.00 68.56 86 ILE A CA 1
ATOM 611 C C . ILE A 1 86 ? 17.592 -5.294 -13.480 1.00 68.56 86 ILE A C 1
ATOM 613 O O . ILE A 1 86 ? 18.721 -5.520 -13.909 1.00 68.56 86 ILE A O 1
ATOM 617 N N . SER A 1 87 ? 16.534 -6.022 -13.854 1.00 60.66 87 SER A N 1
ATOM 618 C CA . SER A 1 87 ? 16.599 -7.022 -14.926 1.00 60.66 87 SER A CA 1
ATOM 619 C C . SER A 1 87 ? 16.756 -6.396 -16.311 1.00 60.66 87 SER A C 1
ATOM 621 O O . SER A 1 87 ? 17.486 -6.931 -17.141 1.00 60.66 87 SER A O 1
ATOM 623 N N . THR A 1 88 ? 16.070 -5.280 -16.583 1.00 57.09 88 THR A N 1
ATOM 624 C CA . THR A 1 88 ? 16.080 -4.631 -17.907 1.00 57.09 88 THR A CA 1
ATOM 625 C C . THR A 1 88 ? 17.273 -3.695 -18.127 1.00 57.09 88 THR A C 1
ATOM 627 O O . THR A 1 88 ? 17.633 -3.417 -19.269 1.00 57.09 88 THR A O 1
ATOM 630 N N . ARG A 1 89 ? 17.943 -3.236 -17.061 1.00 57.94 89 ARG A N 1
ATOM 631 C CA . ARG A 1 89 ? 19.140 -2.380 -17.108 1.00 57.94 89 ARG A CA 1
ATOM 632 C C . ARG A 1 89 ? 20.306 -3.060 -16.390 1.00 57.94 89 ARG A C 1
ATOM 634 O O . ARG A 1 89 ? 20.182 -3.402 -15.220 1.00 57.94 89 ARG A O 1
ATOM 641 N N . ARG A 1 90 ? 21.476 -3.186 -17.045 1.00 50.75 90 ARG A N 1
ATOM 642 C CA . ARG A 1 90 ? 22.718 -3.689 -16.408 1.00 50.75 90 ARG A CA 1
ATOM 643 C C . ARG A 1 90 ? 22.915 -3.033 -15.028 1.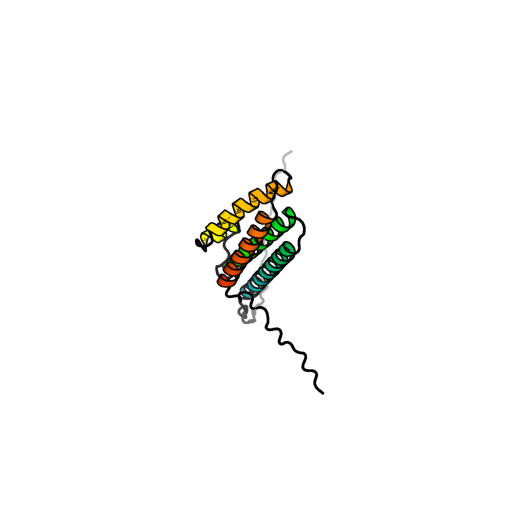00 50.75 90 ARG A C 1
ATOM 645 O O . ARG A 1 90 ? 22.936 -1.805 -14.936 1.00 50.75 90 ARG A O 1
ATOM 652 N N . ARG A 1 91 ? 23.024 -3.875 -13.984 1.00 41.91 91 ARG A N 1
ATOM 653 C CA . ARG A 1 91 ? 23.016 -3.520 -12.547 1.00 41.91 91 ARG A CA 1
ATOM 654 C C . ARG A 1 91 ? 23.747 -2.207 -12.254 1.00 41.91 91 ARG A C 1
ATOM 656 O O . ARG A 1 91 ? 24.961 -2.119 -12.411 1.00 41.91 91 ARG A O 1
ATOM 663 N N . SER A 1 92 ? 23.014 -1.230 -11.731 1.00 40.72 92 SER A N 1
ATOM 664 C CA . SER A 1 92 ? 23.565 -0.069 -11.029 1.00 40.72 92 SER A CA 1
ATOM 665 C C . SER A 1 92 ? 23.056 -0.095 -9.584 1.00 40.72 92 SER A C 1
ATOM 667 O O . SER A 1 92 ? 21.957 -0.582 -9.334 1.00 40.72 92 SER A O 1
ATOM 669 N N . ALA A 1 93 ? 23.912 0.329 -8.654 1.00 41.72 93 ALA A N 1
ATOM 670 C CA . ALA A 1 93 ? 23.899 0.057 -7.215 1.00 41.72 93 ALA A CA 1
ATOM 671 C C . ALA A 1 93 ? 22.578 0.315 -6.459 1.00 41.72 93 ALA A C 1
ATOM 673 O O . ALA A 1 93 ? 21.727 1.085 -6.901 1.00 41.72 93 ALA A O 1
ATOM 674 N N . ARG A 1 94 ? 22.476 -0.318 -5.272 1.00 41.72 94 ARG A N 1
ATOM 675 C CA . ARG A 1 94 ? 21.382 -0.213 -4.288 1.00 41.72 94 ARG A CA 1
ATOM 676 C C . ARG A 1 94 ? 21.024 1.253 -4.033 1.00 41.72 94 ARG A C 1
ATOM 678 O O . ARG A 1 94 ? 21.702 1.936 -3.271 1.00 41.72 94 ARG A O 1
ATOM 685 N N . ARG A 1 95 ? 19.961 1.726 -4.670 1.00 49.06 95 ARG A N 1
ATOM 686 C CA . ARG A 1 95 ? 19.289 2.968 -4.307 1.00 49.06 95 ARG A CA 1
ATOM 687 C C . ARG A 1 95 ? 18.041 2.621 -3.506 1.00 49.06 95 ARG A C 1
ATOM 689 O O . ARG A 1 95 ? 17.447 1.562 -3.701 1.00 49.06 95 ARG A O 1
ATOM 696 N N . ASP A 1 96 ? 17.695 3.517 -2.591 1.00 69.06 96 ASP A N 1
ATOM 697 C CA . ASP A 1 96 ? 16.447 3.495 -1.834 1.00 69.06 96 ASP A CA 1
ATOM 698 C C . ASP A 1 96 ? 15.246 3.291 -2.782 1.00 69.06 96 ASP A C 1
ATOM 700 O O . ASP A 1 96 ? 15.214 3.862 -3.877 1.00 69.06 96 ASP A O 1
ATOM 704 N N . VAL A 1 97 ? 14.310 2.411 -2.415 1.00 71.19 97 VAL A N 1
ATOM 705 C CA . VAL A 1 97 ? 13.257 1.892 -3.313 1.00 71.19 97 VAL A CA 1
ATOM 706 C C . VAL A 1 97 ? 12.393 3.032 -3.848 1.00 71.19 97 VAL A C 1
ATOM 708 O O . VAL A 1 97 ? 12.160 3.108 -5.055 1.00 71.19 97 VAL A O 1
ATOM 711 N N . TRP A 1 98 ? 12.003 3.964 -2.977 1.00 75.06 98 TRP A N 1
ATOM 712 C CA . TRP A 1 98 ? 11.184 5.123 -3.333 1.00 75.06 98 TRP A CA 1
ATOM 713 C C . TRP A 1 98 ? 11.953 6.123 -4.194 1.00 75.06 98 TRP A C 1
ATOM 715 O O . TRP A 1 98 ? 11.477 6.522 -5.256 1.00 75.06 98 TRP A O 1
ATOM 725 N N . THR A 1 99 ? 13.202 6.419 -3.827 1.00 71.88 99 THR A N 1
ATOM 726 C CA . THR A 1 99 ? 14.103 7.255 -4.637 1.00 71.88 99 THR A CA 1
ATOM 727 C C . THR A 1 99 ? 14.336 6.665 -6.042 1.00 71.88 99 THR A C 1
ATOM 729 O O . THR A 1 99 ? 14.386 7.382 -7.043 1.00 71.88 99 THR A O 1
ATOM 732 N N . THR A 1 100 ? 14.447 5.338 -6.150 1.00 71.06 100 THR A N 1
ATOM 733 C CA . THR A 1 100 ? 14.633 4.621 -7.426 1.00 71.06 100 THR A CA 1
ATOM 734 C C . THR A 1 100 ? 13.366 4.615 -8.273 1.00 71.06 100 THR A C 1
ATOM 736 O O . THR A 1 100 ? 13.427 4.651 -9.507 1.00 71.06 100 THR A O 1
ATOM 739 N N . LEU A 1 101 ? 12.211 4.551 -7.618 1.00 70.62 101 LEU A N 1
ATOM 740 C CA . LEU A 1 101 ? 10.914 4.563 -8.264 1.00 70.62 101 LEU A CA 1
ATOM 741 C C . LEU A 1 101 ? 10.669 5.918 -8.945 1.00 70.62 101 LEU A C 1
ATOM 743 O O . LEU A 1 101 ? 10.458 5.908 -10.163 1.00 70.62 101 LEU A O 1
ATOM 747 N N . VAL A 1 102 ? 10.846 7.033 -8.220 1.00 74.00 102 VAL A N 1
ATOM 748 C CA . VAL A 1 102 ? 10.710 8.421 -8.718 1.00 74.00 102 VAL A CA 1
ATOM 749 C C . VAL A 1 102 ? 11.625 8.688 -9.914 1.00 74.00 102 VAL A C 1
ATOM 751 O O . VAL A 1 102 ? 11.184 9.185 -10.946 1.00 74.00 102 VAL A O 1
ATOM 754 N N . ALA A 1 103 ? 12.894 8.279 -9.823 1.00 65.75 103 ALA A N 1
ATOM 755 C CA . ALA A 1 103 ? 13.879 8.512 -10.879 1.00 65.75 103 ALA A CA 1
ATOM 756 C C . ALA A 1 103 ? 13.573 7.801 -12.214 1.00 65.75 103 ALA A C 1
ATOM 758 O O . ALA A 1 103 ? 14.135 8.176 -13.241 1.00 65.75 103 ALA A O 1
ATOM 759 N N . GLY A 1 104 ? 12.741 6.752 -12.217 1.00 64.69 104 GLY A N 1
ATOM 760 C CA . GLY A 1 104 ? 12.440 5.984 -13.433 1.00 64.69 104 GLY A CA 1
ATOM 761 C C . GLY A 1 104 ? 10.992 6.057 -13.908 1.00 64.69 104 GLY A C 1
ATOM 762 O O . GLY A 1 104 ? 10.744 5.764 -15.072 1.00 64.69 104 GLY A O 1
ATOM 763 N N . VAL A 1 105 ? 10.046 6.425 -13.042 1.00 69.06 105 VAL A N 1
ATOM 764 C CA . VAL A 1 105 ? 8.653 6.697 -13.415 1.00 69.06 105 VAL A CA 1
ATOM 765 C C . VAL A 1 105 ? 8.188 7.900 -12.589 1.00 69.06 105 VAL A C 1
ATOM 767 O O . VAL A 1 105 ? 7.719 7.712 -11.465 1.00 69.06 105 VAL A O 1
ATOM 770 N N . PRO A 1 106 ? 8.324 9.128 -13.119 1.00 73.69 106 PRO A N 1
ATOM 771 C CA . PRO A 1 106 ? 7.955 10.342 -12.391 1.00 73.69 106 PRO A CA 1
ATOM 772 C C . PRO A 1 106 ? 6.451 10.405 -12.087 1.00 73.69 106 PRO A C 1
ATOM 774 O O . PRO A 1 106 ? 6.047 11.030 -11.115 1.00 73.69 106 PRO A O 1
ATOM 777 N N . GLU A 1 107 ? 5.624 9.687 -12.846 1.00 78.94 107 GLU A N 1
ATOM 778 C CA . GLU A 1 107 ? 4.181 9.539 -12.597 1.00 78.94 107 GLU A CA 1
ATOM 779 C C . GLU A 1 107 ? 3.867 8.799 -11.285 1.00 78.94 107 GLU A C 1
ATOM 781 O O . GLU A 1 107 ? 2.753 8.880 -10.786 1.00 78.94 107 GLU A O 1
ATOM 786 N N . LEU A 1 108 ? 4.834 8.077 -10.707 1.00 83.00 108 LEU A N 1
ATOM 787 C CA . LEU A 1 108 ? 4.677 7.424 -9.406 1.00 83.00 108 LEU A CA 1
ATOM 788 C C . LEU A 1 108 ? 5.265 8.259 -8.254 1.00 83.00 108 LEU A C 1
ATOM 790 O O . LEU A 1 108 ? 5.369 7.765 -7.134 1.00 83.00 108 LEU A O 1
ATOM 794 N N . THR A 1 109 ? 5.654 9.512 -8.505 1.00 85.69 109 THR A N 1
ATOM 795 C CA . THR A 1 109 ? 6.199 10.398 -7.461 1.00 85.69 109 THR A CA 1
ATOM 796 C C . THR A 1 109 ? 5.161 10.719 -6.401 1.00 85.69 109 THR A C 1
ATOM 798 O O . THR A 1 109 ? 5.445 10.576 -5.218 1.00 85.69 109 THR A O 1
ATOM 801 N N . GLU A 1 110 ? 3.938 11.037 -6.822 1.00 88.75 110 GLU A N 1
ATOM 802 C CA . GLU A 1 110 ? 2.814 11.278 -5.915 1.00 88.75 110 GLU A CA 1
ATOM 803 C C . GLU A 1 110 ? 2.561 10.072 -5.001 1.00 88.75 110 GLU A C 1
ATOM 805 O O . GLU A 1 110 ? 2.392 10.214 -3.793 1.00 88.75 110 GLU A O 1
ATOM 810 N N . TRP A 1 111 ? 2.648 8.863 -5.559 1.00 92.75 111 TRP A N 1
ATOM 811 C CA . TRP A 1 111 ? 2.546 7.626 -4.792 1.00 92.75 111 TRP A CA 1
ATOM 812 C C . TRP A 1 111 ? 3.682 7.463 -3.780 1.00 92.75 111 TRP A C 1
ATOM 814 O O . TRP A 1 111 ? 3.435 7.096 -2.633 1.00 92.75 111 TRP A O 1
ATOM 824 N N . ALA A 1 112 ? 4.926 7.750 -4.170 1.00 88.38 112 ALA A N 1
ATOM 825 C CA . ALA A 1 112 ? 6.068 7.681 -3.262 1.00 88.38 112 ALA A CA 1
ATOM 826 C C . ALA A 1 112 ? 5.953 8.686 -2.102 1.00 88.38 112 ALA A C 1
ATOM 828 O O . ALA A 1 112 ? 6.225 8.332 -0.954 1.00 88.38 112 ALA A O 1
ATOM 829 N N . GLU A 1 113 ? 5.519 9.915 -2.385 1.00 89.81 113 GLU A N 1
ATOM 830 C CA . GLU A 1 113 ? 5.288 10.953 -1.376 1.00 89.81 113 GLU A CA 1
ATOM 831 C C . GLU A 1 113 ? 4.149 10.570 -0.429 1.00 89.81 113 GLU A C 1
ATOM 833 O O . GLU A 1 113 ? 4.318 10.615 0.793 1.00 89.81 113 GLU A O 1
ATOM 838 N N . PHE A 1 114 ? 3.023 10.109 -0.981 1.00 90.94 114 PHE A N 1
ATOM 839 C CA . PHE A 1 114 ? 1.890 9.607 -0.210 1.00 90.94 114 PHE A CA 1
ATOM 840 C C . PHE A 1 114 ? 2.326 8.499 0.758 1.00 90.94 114 PHE A C 1
ATOM 842 O O . PHE A 1 114 ? 2.108 8.615 1.965 1.00 90.94 114 PHE A O 1
ATOM 849 N N . PHE A 1 115 ? 3.016 7.464 0.262 1.00 90.88 115 PHE A N 1
ATOM 850 C CA . PHE A 1 115 ? 3.437 6.338 1.098 1.00 90.88 115 PHE A CA 1
ATOM 851 C C . PHE A 1 115 ? 4.513 6.704 2.129 1.00 90.88 115 PHE A C 1
ATOM 853 O O . PHE A 1 115 ? 4.587 6.071 3.188 1.00 90.88 115 PHE A O 1
ATOM 860 N N . ALA A 1 116 ? 5.344 7.715 1.868 1.00 88.44 116 ALA A N 1
ATOM 861 C CA . ALA A 1 116 ? 6.296 8.231 2.849 1.00 88.44 116 ALA A CA 1
ATOM 862 C C . ALA A 1 116 ? 5.579 8.949 4.007 1.00 88.44 116 ALA A C 1
ATOM 864 O O . ALA A 1 116 ? 5.903 8.721 5.178 1.00 88.44 116 ALA A O 1
ATOM 865 N N . LEU A 1 117 ? 4.563 9.761 3.694 1.00 89.94 117 LEU A N 1
ATOM 866 C CA . LEU A 1 117 ? 3.737 10.447 4.691 1.00 89.94 117 LEU A CA 1
ATOM 867 C C . LEU A 1 117 ? 2.943 9.452 5.549 1.00 89.94 117 LEU A C 1
ATOM 869 O O . LEU A 1 117 ? 2.937 9.559 6.781 1.00 89.94 117 LEU A O 1
ATOM 873 N N . THR A 1 118 ? 2.321 8.446 4.928 1.00 90.88 118 THR A N 1
ATOM 874 C CA . THR A 1 118 ? 1.560 7.410 5.645 1.00 90.88 118 THR A CA 1
ATOM 875 C C . THR A 1 118 ? 2.467 6.536 6.510 1.00 90.88 118 THR A C 1
ATOM 877 O O . THR A 1 118 ? 2.132 6.257 7.659 1.00 90.88 118 THR A O 1
ATOM 880 N N . SER A 1 119 ? 3.675 6.197 6.044 1.00 87.62 119 SER A N 1
ATOM 881 C CA . SER A 1 119 ? 4.663 5.450 6.843 1.00 87.62 119 SER A CA 1
ATOM 882 C C . SER A 1 119 ? 5.004 6.152 8.161 1.00 87.62 119 SER A C 1
ATOM 884 O O . SER A 1 119 ? 5.057 5.515 9.215 1.00 87.62 119 SER A O 1
ATOM 886 N N . ALA A 1 120 ? 5.209 7.473 8.133 1.00 87.12 120 ALA A N 1
ATOM 887 C CA . ALA A 1 120 ? 5.512 8.249 9.336 1.00 87.12 120 ALA A CA 1
ATOM 888 C C . ALA A 1 120 ? 4.336 8.256 10.330 1.00 87.12 120 ALA A C 1
ATOM 890 O O . ALA A 1 120 ? 4.535 8.165 11.551 1.00 87.12 120 ALA A O 1
ATOM 891 N N . ARG A 1 121 ? 3.103 8.315 9.809 1.00 88.19 121 ARG A N 1
ATOM 892 C CA . ARG A 1 121 ? 1.876 8.242 10.610 1.00 88.19 121 ARG A CA 1
ATOM 893 C C . ARG A 1 121 ? 1.686 6.853 11.226 1.00 88.19 121 ARG A C 1
ATOM 895 O O . ARG A 1 121 ? 1.486 6.768 12.438 1.00 88.19 121 ARG A O 1
ATOM 902 N N . GLY A 1 122 ? 1.844 5.786 10.444 1.00 86.00 122 GLY A N 1
ATOM 903 C CA . GLY A 1 122 ? 1.789 4.400 10.920 1.00 86.00 122 GLY A CA 1
ATOM 904 C C . GLY A 1 122 ? 2.817 4.114 12.016 1.00 86.00 122 GLY A C 1
ATOM 905 O O . GLY A 1 122 ? 2.460 3.660 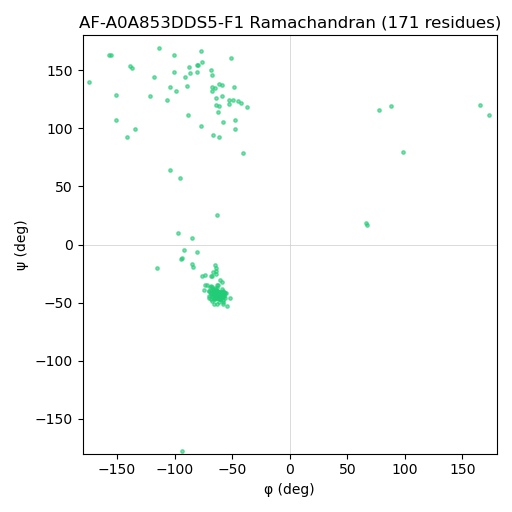13.099 1.00 86.00 122 GLY A O 1
ATOM 906 N N . ALA A 1 123 ? 4.074 4.520 11.814 1.00 86.75 123 ALA A N 1
ATOM 907 C CA . ALA A 1 123 ? 5.133 4.347 12.810 1.00 86.75 123 ALA A CA 1
ATOM 908 C C . ALA A 1 123 ? 4.881 5.137 14.110 1.00 86.75 123 ALA A C 1
ATOM 910 O O . ALA A 1 123 ? 5.409 4.805 15.175 1.00 86.75 123 ALA A O 1
ATOM 911 N N . SER A 1 124 ? 4.120 6.230 14.049 1.00 86.44 124 SER A N 1
ATOM 912 C CA . SER A 1 124 ? 3.691 6.952 15.251 1.00 86.44 124 SER A CA 1
ATOM 913 C C . SER A 1 124 ? 2.590 6.185 15.983 1.00 86.44 124 SER A C 1
ATOM 915 O O . SER A 1 124 ? 2.622 6.108 17.212 1.00 86.44 124 SER A O 1
ATOM 917 N N . ALA A 1 125 ? 1.667 5.568 15.245 1.00 91.69 125 ALA A N 1
ATOM 918 C CA . ALA A 1 125 ? 0.587 4.765 15.805 1.00 91.69 125 ALA A CA 1
ATOM 919 C C . ALA A 1 125 ? 1.074 3.461 16.452 1.00 91.69 125 ALA A C 1
ATOM 921 O O . ALA A 1 125 ? 0.660 3.150 17.565 1.00 91.69 125 ALA A O 1
ATOM 922 N N . GLU A 1 126 ? 2.027 2.759 15.836 1.00 87.31 126 GLU A N 1
ATOM 923 C CA . GLU A 1 126 ? 2.663 1.561 16.415 1.00 87.31 126 GLU A CA 1
ATOM 924 C C . GLU A 1 126 ? 3.349 1.845 17.757 1.00 87.31 126 GLU A C 1
ATOM 926 O O . GLU A 1 126 ? 3.374 1.005 18.652 1.00 87.31 126 GLU A O 1
ATOM 931 N N . ARG A 1 127 ? 3.881 3.061 17.926 1.00 92.56 127 ARG A N 1
ATOM 932 C CA . ARG A 1 127 ? 4.496 3.514 19.183 1.00 92.56 127 ARG A CA 1
ATOM 933 C C . ARG A 1 127 ? 3.479 4.068 20.186 1.00 92.56 127 ARG A C 1
ATOM 935 O O . ARG A 1 127 ? 3.891 4.635 21.196 1.00 92.56 127 ARG A O 1
ATOM 942 N N . GLY A 1 128 ? 2.181 3.988 19.890 1.00 92.44 128 GLY A N 1
ATOM 943 C CA . GLY A 1 128 ? 1.109 4.549 20.716 1.00 92.44 128 GLY A CA 1
ATOM 944 C C . GLY A 1 128 ? 1.096 6.081 20.775 1.00 92.44 128 GLY A C 1
ATOM 945 O O . GLY A 1 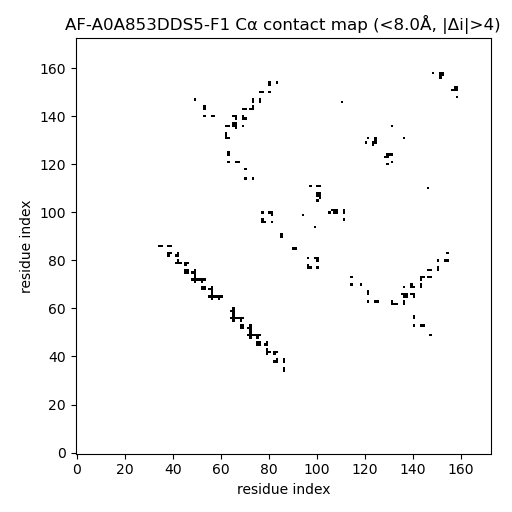128 ? 0.479 6.653 21.667 1.00 92.44 128 GLY A O 1
ATOM 946 N N . ARG A 1 129 ? 1.791 6.764 19.855 1.00 92.50 129 ARG A N 1
ATOM 947 C CA . ARG A 1 129 ? 1.893 8.238 19.805 1.00 92.50 129 ARG A CA 1
ATOM 948 C C . ARG A 1 129 ? 0.849 8.886 18.900 1.00 92.50 129 ARG A C 1
ATOM 950 O O . ARG A 1 129 ? 0.699 10.102 18.919 1.00 92.50 129 ARG A O 1
ATOM 957 N N . ALA A 1 130 ? 0.157 8.089 18.095 1.00 91.25 130 ALA A N 1
ATOM 958 C CA . ALA A 1 130 ? -0.956 8.518 17.264 1.00 91.25 130 ALA A CA 1
ATOM 959 C C . ALA A 1 130 ? -2.063 7.462 17.306 1.00 91.25 130 ALA A C 1
ATOM 961 O O . ALA A 1 130 ? -1.797 6.280 17.514 1.00 91.25 130 ALA A O 1
ATOM 962 N N . HIS A 1 131 ? -3.302 7.887 17.086 1.00 93.25 131 HIS A N 1
ATOM 963 C CA . HIS A 1 131 ? -4.427 6.981 16.898 1.00 93.25 131 HIS A CA 1
ATOM 964 C C . HIS A 1 131 ? -4.798 6.925 15.413 1.00 93.25 131 HIS A C 1
ATOM 966 O O . HIS A 1 131 ? -4.842 7.970 14.755 1.00 93.25 131 HIS A O 1
ATOM 972 N N . LEU A 1 132 ? -5.042 5.713 14.909 1.00 95.94 132 LEU A N 1
ATOM 973 C CA . LEU A 1 132 ? -5.519 5.446 13.554 1.00 95.94 132 LEU A CA 1
ATOM 974 C C . LEU A 1 132 ? -6.981 5.026 13.607 1.00 95.94 132 LEU A C 1
ATOM 976 O O . LEU A 1 132 ? -7.340 4.055 14.278 1.00 95.94 132 LEU A O 1
ATOM 980 N N . THR A 1 133 ? -7.807 5.745 12.862 1.00 96.00 133 THR A N 1
ATOM 981 C CA . THR A 1 133 ? -9.211 5.396 12.671 1.00 96.00 133 THR A CA 1
ATOM 982 C C . THR A 1 133 ? -9.353 4.230 11.693 1.00 96.00 133 THR A C 1
ATOM 984 O O . THR A 1 133 ? -8.490 3.996 10.845 1.00 96.00 133 THR A O 1
ATOM 987 N N . ALA A 1 134 ? -10.478 3.512 11.770 1.00 94.38 134 ALA A N 1
ATOM 988 C CA . ALA A 1 134 ? -10.796 2.457 10.805 1.00 94.38 134 ALA A CA 1
ATOM 989 C C . ALA A 1 134 ? -10.829 2.995 9.367 1.00 94.38 134 ALA A C 1
ATOM 991 O O . ALA A 1 134 ? -10.274 2.377 8.468 1.00 94.38 134 ALA A O 1
ATOM 992 N N . ARG A 1 135 ? -11.379 4.200 9.177 1.00 95.31 135 ARG A N 1
ATOM 993 C CA . ARG A 1 135 ? -11.433 4.859 7.871 1.00 95.31 135 ARG A CA 1
ATOM 994 C C . ARG A 1 135 ? -10.048 5.119 7.286 1.00 95.31 135 ARG A C 1
ATOM 996 O O . ARG A 1 135 ? -9.843 4.854 6.113 1.00 95.31 135 ARG A O 1
ATOM 1003 N N . GLU A 1 136 ? -9.102 5.609 8.084 1.00 94.75 136 GLU A N 1
ATOM 1004 C CA . GLU A 1 136 ? -7.731 5.835 7.607 1.00 94.75 136 GLU A CA 1
ATOM 1005 C C . GLU A 1 136 ? -7.039 4.534 7.196 1.00 94.75 136 GLU A C 1
ATOM 1007 O O . GLU A 1 136 ? -6.288 4.522 6.223 1.00 94.75 136 GLU A O 1
ATOM 1012 N N . ALA A 1 137 ? -7.288 3.443 7.926 1.00 96.00 137 ALA A N 1
ATOM 1013 C CA . ALA A 1 137 ? -6.765 2.130 7.571 1.00 96.00 137 ALA A CA 1
ATOM 1014 C C . ALA A 1 137 ? -7.405 1.597 6.280 1.00 96.00 137 ALA A C 1
ATOM 1016 O O . ALA A 1 137 ? -6.686 1.139 5.397 1.00 96.00 137 ALA A O 1
ATOM 1017 N N . ASP A 1 138 ? -8.724 1.720 6.133 1.00 96.25 138 ASP A N 1
ATOM 1018 C CA . ASP A 1 138 ? -9.450 1.289 4.932 1.00 96.25 138 ASP A CA 1
ATOM 1019 C C . ASP A 1 138 ? -9.063 2.113 3.700 1.00 96.25 138 ASP A C 1
ATOM 1021 O O . ASP A 1 138 ? -8.893 1.572 2.608 1.00 96.25 138 ASP A O 1
ATOM 1025 N N . ASP A 1 139 ? -8.881 3.423 3.868 1.00 96.25 139 ASP A N 1
ATOM 1026 C CA . ASP A 1 139 ? -8.421 4.298 2.798 1.00 96.25 139 ASP A CA 1
ATOM 1027 C C . ASP A 1 139 ? -6.985 3.938 2.398 1.00 96.25 139 ASP A C 1
ATOM 1029 O O . ASP A 1 139 ? -6.702 3.852 1.205 1.00 96.25 139 ASP A O 1
ATOM 1033 N N . LEU A 1 140 ? -6.092 3.630 3.349 1.00 96.06 140 LEU A N 1
ATOM 1034 C CA . LEU A 1 140 ? -4.747 3.161 3.003 1.00 96.06 140 LEU A CA 1
ATOM 1035 C C . LEU A 1 140 ? -4.776 1.827 2.241 1.00 96.06 140 LEU A C 1
ATOM 1037 O O . LEU A 1 140 ? -4.022 1.680 1.281 1.00 96.06 140 LEU A O 1
ATOM 1041 N N . VAL A 1 141 ? -5.641 0.882 2.626 1.00 97.12 141 VAL A N 1
ATOM 1042 C CA . VAL A 1 141 ? -5.819 -0.387 1.898 1.00 97.12 141 VAL A CA 1
ATOM 1043 C C . VAL A 1 141 ? -6.228 -0.116 0.450 1.00 97.12 141 VAL A C 1
ATOM 1045 O O . VAL A 1 141 ? -5.541 -0.572 -0.461 1.00 97.12 141 VAL A O 1
ATOM 1048 N N . ARG A 1 142 ? -7.260 0.708 0.224 1.00 96.94 142 ARG A N 1
ATOM 1049 C CA . ARG A 1 142 ? -7.714 1.076 -1.132 1.00 96.94 142 ARG A CA 1
ATOM 1050 C C . ARG A 1 142 ? -6.605 1.721 -1.964 1.00 96.94 142 ARG A C 1
ATOM 1052 O O . ARG A 1 142 ? -6.450 1.417 -3.144 1.00 96.94 142 ARG A O 1
ATOM 1059 N N . GLN A 1 143 ? -5.8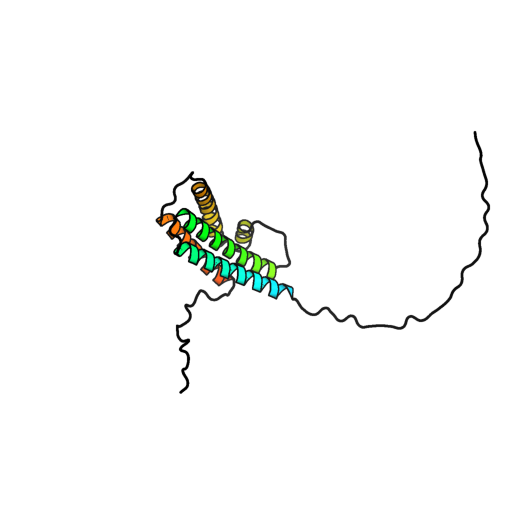24 2.614 -1.357 1.00 97.25 143 GLN A N 1
ATOM 1060 C CA . GLN A 1 143 ? -4.706 3.275 -2.033 1.00 97.25 143 GLN A CA 1
ATOM 1061 C C . GLN A 1 143 ? -3.588 2.280 -2.376 1.00 97.25 143 GLN A C 1
ATOM 1063 O O . GLN A 1 143 ? -3.023 2.329 -3.467 1.00 97.25 143 GLN A O 1
ATOM 1068 N N . ALA A 1 144 ? -3.290 1.333 -1.485 1.00 96.38 144 ALA A N 1
ATOM 1069 C CA . ALA A 1 144 ? -2.303 0.289 -1.732 1.00 96.38 144 ALA A CA 1
ATOM 1070 C C . ALA A 1 144 ? -2.746 -0.706 -2.822 1.00 96.38 144 ALA A C 1
ATOM 1072 O O . ALA A 1 144 ? -1.916 -1.118 -3.634 1.00 96.38 144 ALA A O 1
ATOM 1073 N N . GLU A 1 145 ? -4.037 -1.041 -2.894 1.00 96.19 145 GLU A N 1
ATOM 1074 C CA . GLU A 1 145 ? -4.621 -1.838 -3.982 1.00 96.19 145 GLU A CA 1
ATOM 1075 C C . GLU A 1 145 ? -4.501 -1.122 -5.332 1.00 96.19 145 GLU A C 1
ATOM 1077 O O . GLU A 1 145 ? -3.943 -1.685 -6.276 1.00 96.19 145 GLU A O 1
ATOM 1082 N N . MET A 1 146 ? -4.923 0.145 -5.409 1.00 95.62 146 MET A N 1
ATOM 1083 C CA . MET A 1 146 ? -4.802 0.952 -6.629 1.00 95.62 146 MET A CA 1
ATOM 1084 C C . MET A 1 146 ? -3.338 1.080 -7.079 1.00 95.62 146 MET A C 1
ATOM 1086 O O . MET A 1 146 ? -3.023 0.946 -8.263 1.00 95.62 146 MET A O 1
ATOM 1090 N N . PHE A 1 147 ? -2.411 1.278 -6.139 1.00 94.62 147 PHE A N 1
ATOM 1091 C CA . PHE A 1 147 ? -0.986 1.294 -6.450 1.00 94.62 147 PHE A CA 1
ATOM 1092 C C . PHE A 1 147 ? -0.489 -0.054 -6.995 1.00 94.62 147 PHE A C 1
ATOM 1094 O O . PHE A 1 147 ? 0.273 -0.081 -7.965 1.00 94.62 147 PHE A O 1
ATOM 1101 N N . LEU A 1 148 ? -0.922 -1.178 -6.415 1.00 94.06 148 LEU A N 1
ATOM 1102 C CA . LEU A 1 148 ? -0.562 -2.510 -6.900 1.00 94.06 148 LEU A CA 1
ATOM 1103 C C . LEU A 1 148 ? -1.073 -2.751 -8.329 1.00 94.06 148 LEU A C 1
ATOM 1105 O O . LEU A 1 148 ? -0.328 -3.286 -9.149 1.00 94.06 148 LEU A O 1
ATOM 1109 N N . GLU A 1 149 ? -2.291 -2.326 -8.665 1.00 93.75 149 GLU A N 1
ATOM 1110 C CA . GLU A 1 149 ? -2.824 -2.400 -10.034 1.00 93.75 149 GLU A CA 1
ATOM 1111 C C . GLU A 1 149 ? -1.980 -1.590 -11.030 1.00 93.75 149 GLU A C 1
ATOM 1113 O O . GLU A 1 149 ? -1.618 -2.074 -12.108 1.00 93.75 149 GLU A O 1
ATOM 1118 N N . LEU A 1 150 ? -1.569 -0.378 -10.656 1.00 92.50 150 LEU A N 1
ATOM 1119 C CA . LEU A 1 150 ? -0.654 0.418 -11.476 1.00 92.50 150 LEU A CA 1
ATOM 1120 C C . LEU A 1 150 ? 0.696 -0.287 -11.667 1.00 92.50 150 LEU A C 1
ATOM 1122 O O . LEU A 1 150 ? 1.227 -0.317 -12.780 1.00 92.50 150 LEU A O 1
ATOM 1126 N N . VAL A 1 151 ? 1.247 -0.888 -10.609 1.00 91.62 151 VAL A N 1
ATOM 1127 C CA . VAL A 1 151 ? 2.497 -1.659 -10.681 1.00 91.62 151 VAL A CA 1
ATOM 1128 C C . VAL A 1 151 ? 2.350 -2.852 -11.624 1.00 91.62 151 VAL A C 1
ATOM 1130 O O . VAL A 1 151 ? 3.177 -3.012 -12.522 1.00 91.62 151 VAL A O 1
ATOM 1133 N N . LEU A 1 152 ? 1.298 -3.658 -11.477 1.00 91.88 152 LEU A N 1
ATOM 1134 C CA . LEU A 1 152 ? 1.018 -4.799 -12.353 1.00 91.88 152 LEU A CA 1
ATOM 1135 C C . LEU A 1 152 ? 0.924 -4.364 -13.818 1.00 91.88 152 LEU A C 1
ATOM 1137 O O . LEU A 1 152 ? 1.503 -5.016 -14.689 1.00 91.88 152 LEU A O 1
ATOM 1141 N N . SER A 1 153 ? 0.276 -3.222 -14.079 1.00 90.50 153 SER A N 1
ATOM 1142 C CA . SER A 1 153 ? 0.131 -2.653 -15.427 1.00 90.50 153 SER A CA 1
ATOM 1143 C C . SER A 1 153 ? 1.481 -2.359 -16.056 1.00 90.50 153 SER A C 1
ATOM 1145 O O . SER A 1 153 ? 1.711 -2.661 -17.226 1.00 90.50 153 SER A O 1
ATOM 1147 N N . ARG A 1 154 ? 2.420 -1.833 -15.266 1.00 87.81 154 ARG A N 1
ATOM 1148 C CA . ARG A 1 154 ? 3.791 -1.554 -15.719 1.00 87.81 154 ARG A CA 1
ATOM 1149 C C . ARG A 1 154 ? 4.635 -2.809 -15.888 1.00 87.81 154 ARG A C 1
ATOM 1151 O O . ARG A 1 154 ? 5.587 -2.786 -16.663 1.00 87.81 154 ARG A O 1
ATOM 1158 N N . LEU A 1 155 ? 4.316 -3.876 -15.164 1.00 88.75 155 LEU A N 1
ATOM 1159 C CA . LEU A 1 155 ? 4.972 -5.173 -15.308 1.00 88.75 155 LEU A CA 1
ATOM 1160 C C . LEU A 1 155 ? 4.421 -5.979 -16.497 1.00 88.75 155 LEU A C 1
ATOM 1162 O O . LEU A 1 155 ? 4.975 -7.028 -16.810 1.00 88.75 155 LEU A O 1
ATOM 1166 N N . GLY A 1 156 ? 3.356 -5.507 -17.160 1.00 88.94 156 GLY A N 1
ATOM 1167 C CA . GLY A 1 156 ? 2.666 -6.261 -18.210 1.00 88.94 156 GLY A CA 1
ATOM 1168 C C . GLY A 1 156 ? 1.970 -7.517 -17.679 1.00 88.94 156 GLY A C 1
ATOM 1169 O O . GLY A 1 156 ? 1.685 -8.434 -18.445 1.00 88.94 156 GLY A O 1
ATOM 1170 N N . LEU A 1 157 ? 1.731 -7.578 -16.367 1.00 86.44 157 LEU A N 1
ATOM 1171 C CA . LEU A 1 157 ? 1.028 -8.678 -15.722 1.00 86.44 157 LEU A CA 1
ATOM 1172 C C . LEU A 1 157 ? -0.475 -8.409 -15.778 1.00 86.44 157 LEU A C 1
ATOM 1174 O O . LEU A 1 157 ? -0.882 -7.250 -15.725 1.00 86.44 157 LEU A O 1
ATOM 1178 N N . PRO A 1 158 ? -1.319 -9.446 -15.878 1.00 76.19 158 PRO A N 1
ATOM 1179 C CA . PRO A 1 158 ? -2.757 -9.241 -15.860 1.00 76.19 158 PRO A CA 1
ATOM 1180 C C . PRO A 1 158 ? -3.177 -8.546 -14.557 1.00 76.19 158 PRO A C 1
ATOM 1182 O O . PRO A 1 158 ? -2.857 -9.008 -13.455 1.00 76.19 158 PRO A O 1
ATOM 1185 N N . MET A 1 159 ? -3.928 -7.445 -14.689 1.00 67.94 159 MET A N 1
ATOM 1186 C CA . MET A 1 159 ? -4.749 -6.934 -13.589 1.00 67.94 159 MET A CA 1
ATOM 1187 C C . MET A 1 159 ? -5.699 -8.059 -13.245 1.00 67.94 159 MET A C 1
ATOM 1189 O O . MET A 1 159 ? -6.178 -8.739 -14.154 1.00 67.94 159 MET A O 1
ATOM 1193 N N . TYR A 1 160 ? -5.903 -8.306 -11.956 1.00 55.78 160 TYR A N 1
ATOM 1194 C CA . TYR A 1 160 ? -6.629 -9.479 -11.492 1.00 55.78 160 TYR A CA 1
ATOM 1195 C C . TYR A 1 160 ? -7.933 -9.640 -12.282 1.00 55.78 160 TYR A C 1
ATOM 1197 O O . TYR A 1 160 ? -8.871 -8.866 -12.129 1.00 55.78 160 TYR A O 1
ATOM 1205 N N . THR A 1 161 ? -7.964 -10.628 -13.173 1.00 48.28 161 THR A N 1
ATOM 1206 C CA . THR A 1 161 ? -9.206 -11.103 -13.758 1.00 48.28 161 THR A CA 1
ATOM 1207 C C . THR A 1 161 ? -9.653 -12.169 -12.775 1.00 48.28 161 THR A C 1
ATOM 1209 O O . THR A 1 161 ? -8.936 -13.167 -12.655 1.00 48.28 161 THR A O 1
ATOM 1212 N N . PRO A 1 162 ? -10.741 -11.976 -12.006 1.00 52.44 162 PRO A N 1
ATOM 1213 C CA . PRO A 1 162 ? -11.277 -13.078 -11.227 1.00 52.44 162 PRO A CA 1
ATOM 1214 C C . PRO A 1 162 ? -11.476 -14.236 -12.202 1.00 52.44 162 PRO A C 1
ATOM 1216 O O . PRO A 1 162 ? -12.134 -14.073 -13.232 1.00 52.44 162 PRO A O 1
ATOM 1219 N N . LEU A 1 163 ? -10.809 -15.361 -11.933 1.00 51.28 163 LEU A N 1
ATOM 1220 C CA . LEU A 1 163 ? -10.922 -16.557 -12.758 1.00 51.28 163 LEU A CA 1
ATOM 1221 C C . LEU A 1 163 ? -12.420 -16.820 -12.968 1.00 51.28 163 LEU A C 1
ATOM 1223 O O . LEU A 1 163 ? -13.146 -16.919 -11.973 1.00 51.28 163 LEU A O 1
ATOM 1227 N N . PRO A 1 164 ? -12.915 -16.913 -14.217 1.00 53.56 164 PRO A N 1
ATOM 1228 C CA . PRO A 1 164 ? -14.264 -17.392 -14.447 1.00 53.56 164 PRO A CA 1
ATOM 1229 C C . PRO A 1 164 ? -14.383 -18.728 -13.718 1.00 53.56 164 PRO A C 1
ATOM 1231 O O . PRO A 1 164 ? -13.570 -19.622 -13.953 1.00 53.56 164 PRO A O 1
ATOM 1234 N N . GLY A 1 165 ? -15.360 -18.859 -12.818 1.00 59.41 165 GLY A N 1
ATOM 1235 C CA . GLY A 1 165 ? -15.596 -20.044 -11.983 1.00 59.41 165 GLY A CA 1
ATOM 1236 C C . GLY A 1 165 ? -15.959 -21.320 -12.758 1.00 59.41 165 GLY A C 1
ATOM 1237 O O . GLY A 1 165 ? -16.615 -22.206 -12.223 1.00 59.41 165 GLY A O 1
ATOM 1238 N N . TYR A 1 166 ? -15.553 -21.432 -14.022 1.00 59.22 166 TYR A N 1
ATOM 1239 C CA . TYR A 1 166 ? -15.724 -22.595 -14.870 1.00 59.22 166 TYR A CA 1
ATOM 1240 C C . TYR A 1 166 ? -14.476 -23.483 -14.839 1.00 59.22 166 TYR A C 1
ATOM 1242 O O . TYR A 1 166 ? -13.878 -23.808 -15.859 1.00 59.22 166 TYR A O 1
ATOM 1250 N N . VAL A 1 167 ? -14.100 -23.927 -13.644 1.00 58.88 167 VAL A N 1
ATOM 1251 C CA . VAL A 1 167 ? -13.460 -25.239 -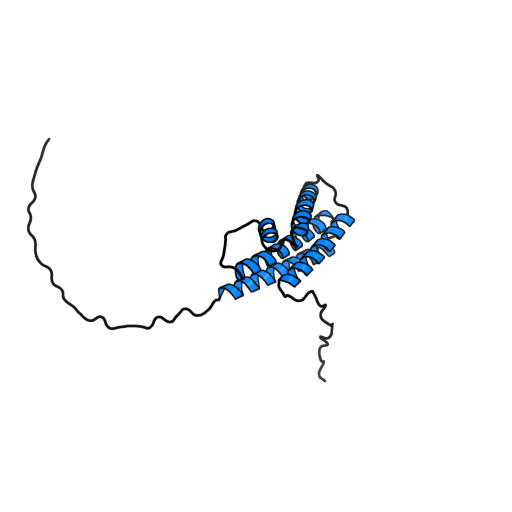13.495 1.00 58.88 167 VAL A CA 1
ATOM 1252 C C . VAL A 1 167 ? -14.529 -26.160 -12.920 1.00 58.88 167 VAL A C 1
ATOM 1254 O O . VAL A 1 167 ? -14.464 -26.613 -11.785 1.00 58.88 167 VAL A O 1
ATOM 1257 N N . SER A 1 168 ? -15.593 -26.372 -13.702 1.00 60.22 168 SER A N 1
ATOM 1258 C CA . SER A 1 168 ? -16.500 -27.485 -13.430 1.00 60.22 168 SER A CA 1
ATOM 1259 C C . SER A 1 168 ? -15.695 -28.770 -13.623 1.00 60.22 168 SER A C 1
ATOM 1261 O O . SER A 1 168 ? -15.183 -28.984 -14.726 1.00 60.22 168 SER A O 1
ATOM 1263 N N . PRO A 1 169 ? -15.549 -29.635 -12.603 1.00 59.25 169 PRO A N 1
ATOM 1264 C CA . PRO A 1 169 ? -15.003 -30.957 -12.836 1.00 59.25 169 PRO A CA 1
ATOM 1265 C C . PRO A 1 169 ? -15.964 -31.671 -13.786 1.00 59.25 169 PRO A C 1
ATOM 1267 O O . PRO A 1 169 ? -17.118 -31.931 -13.442 1.00 59.25 169 PRO A O 1
ATOM 1270 N N . LEU A 1 170 ? -15.501 -31.959 -15.004 1.00 57.91 170 LEU A N 1
ATOM 1271 C CA . LEU A 1 170 ? -16.193 -32.856 -15.919 1.00 57.91 170 LEU A CA 1
ATOM 1272 C C . LEU A 1 170 ? -16.249 -34.230 -15.250 1.00 57.91 170 LEU A C 1
ATOM 1274 O O . LEU A 1 170 ? -15.330 -35.040 -15.368 1.00 57.91 170 LEU A O 1
ATOM 1278 N N . ARG A 1 171 ? -17.338 -34.479 -14.524 1.00 52.69 171 ARG A N 1
ATOM 1279 C CA . ARG A 1 171 ? -17.731 -35.809 -14.080 1.00 52.69 171 ARG A CA 1
ATOM 1280 C C . ARG A 1 171 ? -18.082 -36.582 -15.351 1.00 52.69 171 ARG A C 1
ATOM 1282 O O . ARG A 1 171 ? -19.169 -36.423 -15.898 1.00 52.69 171 ARG A O 1
ATOM 1289 N N . ARG A 1 172 ? -17.107 -37.317 -15.892 1.00 53.03 172 ARG A N 1
ATOM 1290 C CA . ARG A 1 172 ? -17.355 -38.280 -16.970 1.00 53.03 172 ARG A CA 1
ATOM 1291 C C . ARG A 1 172 ? -18.201 -39.448 -16.424 1.00 53.03 172 ARG A C 1
ATOM 1293 O O . ARG A 1 172 ? -18.072 -39.737 -15.233 1.00 53.03 172 ARG A O 1
ATOM 1300 N N . PRO A 1 173 ? -19.085 -40.018 -17.263 1.00 64.62 173 PRO A N 1
ATOM 1301 C CA . PRO A 1 173 ? -20.103 -40.995 -16.870 1.00 64.62 173 PRO A CA 1
ATOM 1302 C C . PRO A 1 173 ? -19.522 -42.316 -16.366 1.00 64.62 173 PRO A C 1
ATOM 1304 O O . PRO A 1 173 ? -18.425 -42.695 -16.837 1.00 64.62 173 PRO A O 1
#

Sequence (173 aa):
MPSTSTMPITPDAPTLSRPARSPAPRSVPPVADSTGGASSVAVLELVDRAREALLEACHSNGTTERYALAQLGALRAATALVANRISTRRRSARRDVWTTLVAGVPELTEWAEFFALTSARGASAERGRAHLTAREADDLVRQAEMFLELVLSRLGLPMYTPLPGYVSPLRRP